Protein AF-E3RNX8-F1 (afdb_monomer)

Solvent-accessible surface area (backbone atoms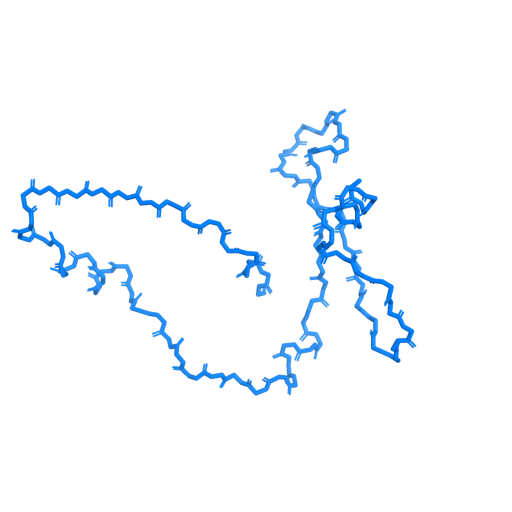 only — not comparable to full-atom values): 6024 Å² total; per-residue (Å²): 111,66,63,63,30,40,78,68,66,75,46,77,93,78,89,66,97,78,80,69,59,72,46,82,42,71,74,51,96,80,74,84,53,81,84,40,44,41,83,43,69,54,48,65,73,57,64,72,70,53,86,74,78,86,80,73,76,72,51,73,66,67,51,48,62,79,50,69,88,55,95,74,86,85,86,81,85,77,85,69,92,84,79,74,132

pLDDT: mean 78.29, std 12.36, range [34.69, 89.62]

Sequence (85 aa):
MVDVRVERGTFEYGDGQYCNKYFLVPKIERLVKPEDFWFINNAVRYNAVTLRDAYIPLSADEFLERFANRRTRDMIAFQTLNGLY

Nearest PDB structures (foldseek):
  8iuj-assembly1_7C  TM=3.971E-01  e=2.185E+00  Euglena gracilis

Organism: Pyrenophora teres f. teres (strain 0-1) (NCBI:txid861557)

Foldseek 3Di:
DVVVCVVVVVDDDDPDPDDFDWDWAACDPDDDDSVRTDIDTPCVVVVVVDDDDPPDDDDPVRVVVVCVPPPDDDDDDDDDPPPHD

Radius of gyration: 18.23 Å; Cα contacts (8 Å, |Δi|>4): 48; chains: 1; bounding box: 33×37×45 Å

Structure (mmCIF, N/CA/C/O backbone):
data_AF-E3RNX8-F1
#
_entry.id   AF-E3RNX8-F1
#
loop_
_atom_site.group_PDB
_atom_site.id
_atom_site.type_symbol
_atom_site.label_atom_id
_atom_site.label_alt_id
_atom_site.label_comp_id
_atom_site.label_asym_id
_atom_site.label_entity_id
_atom_site.label_seq_id
_atom_site.pdbx_PDB_ins_code
_atom_site.Cartn_x
_atom_site.Cartn_y
_atom_site.Cartn_z
_atom_site.occupancy
_atom_site.B_iso_or_equiv
_atom_site.auth_seq_id
_atom_site.auth_comp_id
_atom_site.auth_asym_id
_atom_site.auth_atom_id
_atom_site.pdbx_PDB_model_num
ATOM 1 N N . MET A 1 1 ? -12.881 5.714 7.839 1.00 76.00 1 MET A N 1
ATOM 2 C CA . MET A 1 1 ? -11.678 5.334 7.050 1.00 76.00 1 MET A CA 1
ATOM 3 C C . MET A 1 1 ? -11.559 3.823 6.900 1.00 76.00 1 MET A C 1
ATOM 5 O O . MET A 1 1 ? -11.404 3.363 5.777 1.00 76.00 1 MET A O 1
ATOM 9 N N . VAL A 1 2 ? -11.657 3.063 7.997 1.00 79.56 2 VAL A N 1
ATOM 10 C CA . VAL A 1 2 ? -11.833 1.602 7.943 1.00 79.56 2 VAL A CA 1
ATOM 11 C C . VAL A 1 2 ? -13.238 1.260 7.445 1.00 79.56 2 VAL A C 1
ATOM 13 O O . VAL A 1 2 ? -13.346 0.538 6.465 1.00 79.56 2 VAL A O 1
ATOM 16 N N . ASP A 1 3 ? -14.283 1.890 7.992 1.00 83.31 3 ASP A N 1
ATOM 17 C CA . ASP A 1 3 ? -15.682 1.635 7.588 1.00 83.31 3 ASP A CA 1
ATOM 18 C C . ASP A 1 3 ? -15.900 1.884 6.094 1.00 83.31 3 ASP A C 1
ATOM 20 O O . ASP A 1 3 ? -16.351 1.007 5.376 1.00 83.31 3 ASP A O 1
ATOM 24 N N . VAL A 1 4 ? -15.412 3.022 5.586 1.00 84.06 4 VAL A N 1
ATOM 25 C CA . VAL A 1 4 ? -15.429 3.355 4.148 1.00 84.06 4 VAL A CA 1
ATOM 26 C C . VAL A 1 4 ? -14.750 2.281 3.282 1.00 84.06 4 VAL A C 1
ATOM 28 O O . VAL A 1 4 ? -15.146 2.061 2.142 1.00 84.06 4 VAL A O 1
ATOM 31 N N . ARG A 1 5 ? -13.696 1.623 3.780 1.00 82.62 5 ARG A N 1
ATOM 32 C CA . ARG A 1 5 ? -13.007 0.544 3.052 1.00 82.62 5 ARG A CA 1
ATOM 33 C C . ARG A 1 5 ? -13.761 -0.780 3.141 1.00 82.62 5 ARG A C 1
ATOM 35 O O . ARG A 1 5 ? -13.724 -1.529 2.172 1.00 82.62 5 ARG A O 1
ATOM 42 N N . VAL A 1 6 ? -14.444 -1.043 4.253 1.00 86.50 6 VAL A N 1
ATOM 43 C CA . VAL A 1 6 ? -15.340 -2.198 4.411 1.00 86.50 6 VAL A CA 1
ATOM 44 C C . VAL A 1 6 ? -16.559 -2.047 3.496 1.00 86.50 6 VAL A C 1
ATOM 46 O O . VAL A 1 6 ? -16.854 -2.952 2.726 1.00 86.50 6 VAL A O 1
ATOM 49 N N . GLU A 1 7 ? -17.198 -0.874 3.473 1.00 89.62 7 GLU A N 1
ATOM 50 C CA . GLU A 1 7 ? -18.328 -0.557 2.581 1.00 89.62 7 GLU A CA 1
ATOM 51 C C . GLU A 1 7 ? -17.967 -0.700 1.097 1.00 89.62 7 GLU A C 1
ATOM 53 O O . GLU A 1 7 ? -18.785 -1.126 0.287 1.00 89.62 7 GLU A O 1
ATOM 58 N N . ARG A 1 8 ? -16.723 -0.367 0.730 1.00 87.69 8 ARG A N 1
ATOM 59 C CA . ARG A 1 8 ? -16.195 -0.526 -0.634 1.00 87.69 8 ARG A CA 1
ATOM 60 C C . ARG A 1 8 ? -15.719 -1.948 -0.953 1.00 87.69 8 ARG A C 1
ATOM 62 O O . ARG A 1 8 ? -15.197 -2.158 -2.045 1.00 87.69 8 ARG A O 1
ATOM 69 N N . GLY A 1 9 ? -15.813 -2.891 -0.014 1.00 86.31 9 GLY A N 1
ATOM 70 C CA . GLY A 1 9 ? -15.303 -4.258 -0.172 1.00 86.31 9 GLY A CA 1
ATOM 71 C C . GLY A 1 9 ? -13.779 -4.345 -0.311 1.00 86.31 9 GLY A C 1
ATOM 72 O O . GLY A 1 9 ? -13.256 -5.330 -0.810 1.00 86.31 9 GLY A O 1
ATOM 73 N N . THR A 1 10 ? -13.040 -3.301 0.079 1.00 85.88 10 THR A N 1
ATOM 74 C CA . THR A 1 10 ? -11.567 -3.314 0.056 1.00 85.88 10 THR A CA 1
ATOM 75 C C . THR A 1 10 ? -10.998 -4.061 1.260 1.00 85.88 10 THR A C 1
ATOM 77 O O . THR A 1 10 ? -9.916 -4.633 1.164 1.00 85.88 10 THR A O 1
ATOM 80 N N . PHE A 1 11 ? -11.698 -4.019 2.397 1.00 87.94 11 PHE A N 1
ATOM 81 C CA . PHE A 1 11 ? -11.377 -4.783 3.600 1.00 87.94 11 PHE A CA 1
ATOM 82 C C . PHE A 1 11 ? -12.495 -5.773 3.894 1.00 87.94 11 PHE A C 1
ATOM 84 O O . PHE A 1 11 ? -13.671 -5.420 3.847 1.00 87.94 11 PHE A O 1
ATOM 91 N N . GLU A 1 12 ? -12.098 -6.981 4.268 1.00 86.62 12 GLU A N 1
ATOM 92 C CA . GLU A 1 12 ? -12.993 -8.060 4.656 1.00 86.62 12 GLU A CA 1
ATOM 93 C C . GLU A 1 12 ? -12.652 -8.516 6.072 1.00 86.62 12 GLU A C 1
ATOM 95 O O . GLU A 1 12 ? -11.543 -8.299 6.574 1.00 86.62 12 GLU A O 1
ATOM 100 N N . TYR A 1 13 ? -13.625 -9.138 6.731 1.00 86.75 13 TYR A N 1
ATOM 101 C CA . TYR A 1 13 ? -13.368 -9.793 8.002 1.00 86.75 13 TYR A CA 1
ATOM 102 C C . TYR A 1 13 ? -12.413 -10.973 7.790 1.00 86.75 13 TYR A C 1
ATOM 104 O O . TYR A 1 13 ? -12.624 -11.793 6.900 1.00 86.75 13 TYR A O 1
ATOM 112 N N . GLY A 1 14 ? -11.387 -11.069 8.631 1.00 84.81 14 GLY A N 1
ATOM 113 C CA . GLY A 1 14 ? -10.468 -12.199 8.652 1.00 84.81 14 GLY A CA 1
ATOM 114 C C . GLY A 1 14 ? -10.178 -12.624 10.085 1.00 84.81 14 GLY A C 1
ATOM 115 O O . GLY A 1 14 ? -9.941 -11.775 10.943 1.00 84.81 14 GLY A O 1
ATOM 116 N N . ASP A 1 15 ? -10.173 -13.933 10.332 1.00 86.94 15 ASP A N 1
ATOM 117 C CA . ASP A 1 15 ? -9.860 -14.551 11.629 1.00 86.94 15 ASP A CA 1
ATOM 118 C C . ASP A 1 15 ? -8.465 -15.209 11.656 1.00 86.94 15 ASP A C 1
ATOM 120 O O . ASP A 1 15 ? -8.139 -16.003 12.538 1.00 86.94 15 ASP A O 1
ATOM 124 N N . GLY A 1 16 ? -7.625 -14.872 10.676 1.00 84.06 16 GLY A N 1
ATOM 125 C CA . GLY A 1 16 ? -6.318 -15.486 10.498 1.00 84.06 16 GLY A CA 1
ATOM 126 C C . GLY A 1 16 ? -5.343 -15.200 11.643 1.00 84.06 16 GLY A C 1
ATOM 127 O O . GLY A 1 1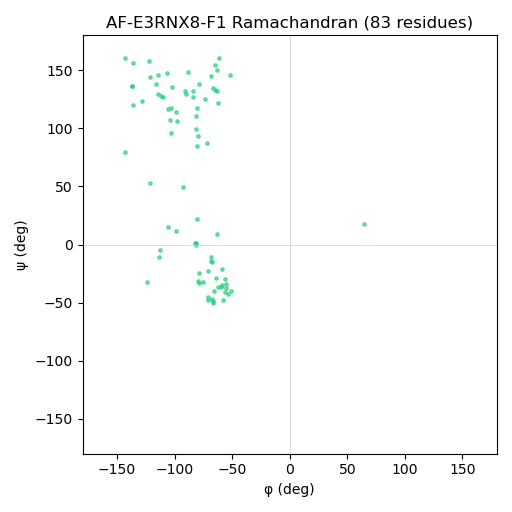6 ? -5.374 -14.160 12.299 1.00 84.06 16 GLY A O 1
ATOM 128 N N . GLN A 1 17 ? -4.377 -16.104 11.818 1.00 83.00 17 GLN A N 1
ATOM 129 C CA . GLN A 1 17 ? -3.297 -15.973 12.811 1.00 83.00 17 GLN A CA 1
ATOM 130 C C . GLN A 1 17 ? -2.301 -14.840 12.493 1.00 83.00 17 GLN A C 1
ATOM 132 O O . GLN A 1 17 ? -1.446 -14.490 13.306 1.00 83.00 17 GLN A O 1
ATOM 137 N N . TYR A 1 18 ? -2.400 -14.277 11.292 1.00 79.75 18 TYR A N 1
ATOM 138 C CA . TYR A 1 18 ? -1.478 -13.312 10.719 1.00 79.75 18 TYR A CA 1
ATOM 139 C C . TYR A 1 18 ? -2.094 -11.910 10.766 1.00 79.75 18 TYR A C 1
ATOM 141 O O . TYR A 1 18 ? -2.992 -11.586 9.994 1.00 79.75 18 TYR A O 1
ATOM 149 N N . CYS A 1 19 ? -1.584 -11.051 11.656 1.00 81.56 19 CYS A N 1
ATOM 150 C CA . CYS A 1 19 ? -2.047 -9.671 11.807 1.00 81.56 19 CYS A CA 1
ATOM 151 C C . CYS A 1 19 ? -0.882 -8.674 11.746 1.00 81.56 19 CYS A C 1
ATOM 153 O O . CYS A 1 19 ? 0.064 -8.748 12.535 1.00 81.56 19 CYS A O 1
ATOM 155 N N . ASN A 1 20 ? -0.970 -7.714 10.820 1.00 85.62 20 ASN A N 1
ATOM 156 C CA . ASN A 1 20 ? -0.033 -6.596 10.760 1.00 85.62 20 ASN A CA 1
ATOM 157 C C . ASN A 1 20 ? -0.508 -5.434 11.621 1.00 85.62 20 ASN A C 1
ATOM 159 O O . ASN A 1 20 ? -1.699 -5.154 11.738 1.00 85.62 20 ASN A O 1
ATOM 163 N N . LYS A 1 21 ? 0.463 -4.698 12.164 1.00 88.56 21 LYS A N 1
ATOM 164 C CA . LYS A 1 21 ? 0.194 -3.393 12.765 1.00 88.56 21 LYS A CA 1
ATOM 165 C C . LYS A 1 21 ? -0.198 -2.404 11.672 1.00 88.56 21 LYS A C 1
ATOM 167 O O . LYS A 1 21 ? 0.365 -2.433 10.576 1.00 88.56 21 LYS A O 1
ATOM 172 N N . TYR A 1 22 ? -1.110 -1.505 12.008 1.00 87.88 22 TYR A N 1
ATOM 173 C CA . TYR A 1 22 ? -1.500 -0.396 11.150 1.00 87.88 22 TYR A CA 1
ATOM 174 C C . TYR A 1 22 ? -1.095 0.928 11.784 1.00 87.88 22 TYR A C 1
ATOM 176 O O . TYR A 1 22 ? -1.129 1.079 13.005 1.00 87.88 22 TYR A O 1
ATOM 184 N N . PHE A 1 23 ? -0.728 1.884 10.941 1.00 88.50 23 PHE A N 1
ATOM 185 C CA . PHE A 1 23 ? -0.356 3.233 11.337 1.00 88.50 23 PHE A CA 1
ATOM 186 C C . PHE A 1 23 ? -1.260 4.249 10.653 1.00 88.50 23 PHE A C 1
ATOM 188 O O . PHE A 1 23 ? -1.648 4.079 9.496 1.00 88.50 23 PHE A O 1
ATOM 195 N N . LEU A 1 24 ? -1.564 5.322 11.375 1.00 87.25 24 LEU A N 1
ATOM 196 C CA . LEU A 1 24 ? -2.165 6.520 10.811 1.00 87.25 24 LEU A CA 1
ATOM 197 C C . LEU A 1 24 ? -1.052 7.536 10.594 1.00 87.25 24 LEU A C 1
ATOM 199 O O . LEU A 1 24 ? -0.426 7.985 11.553 1.00 87.25 24 LEU A O 1
ATOM 203 N N . VAL A 1 25 ? -0.789 7.857 9.333 1.00 87.94 25 VAL A N 1
ATOM 204 C CA . VAL A 1 25 ? 0.286 8.766 8.934 1.00 87.94 25 VAL A CA 1
ATOM 205 C C . VAL A 1 25 ? -0.326 10.017 8.318 1.00 87.94 25 VAL A C 1
ATOM 207 O O . VAL A 1 25 ? -1.171 9.896 7.436 1.00 87.94 25 VAL A O 1
ATOM 210 N N . PRO A 1 26 ? 0.059 11.218 8.759 1.00 85.31 26 PRO A N 1
ATOM 211 C CA . PRO A 1 26 ? -0.432 12.451 8.162 1.00 85.31 26 PRO A CA 1
ATOM 212 C C . PRO A 1 26 ? 0.002 12.571 6.696 1.00 85.31 26 PRO A C 1
ATOM 214 O O . PRO A 1 26 ? 1.170 12.377 6.368 1.00 85.31 26 PRO A O 1
ATOM 217 N N . LYS A 1 27 ? -0.936 12.907 5.807 1.00 80.81 27 LYS A N 1
ATOM 218 C CA . LYS A 1 27 ? -0.673 13.156 4.380 1.00 80.81 27 LYS A CA 1
ATOM 219 C C . LYS A 1 27 ? 0.000 14.512 4.152 1.00 80.81 27 LYS A C 1
ATOM 221 O O . LYS A 1 27 ? 0.764 14.669 3.205 1.00 80.81 27 LYS A O 1
ATOM 226 N N . ILE A 1 28 ? -0.317 15.487 4.999 1.00 79.75 28 ILE A N 1
ATOM 227 C CA . ILE A 1 28 ? 0.238 16.842 4.997 1.00 79.75 28 ILE A CA 1
ATOM 228 C C . ILE A 1 28 ? 0.567 17.255 6.433 1.00 79.75 28 ILE A C 1
ATOM 230 O O . ILE A 1 28 ? -0.033 16.749 7.377 1.00 79.75 28 ILE A O 1
ATOM 234 N N . GLU A 1 29 ? 1.495 18.197 6.605 1.00 70.31 29 GLU A N 1
ATOM 235 C CA . GLU A 1 29 ? 1.958 18.633 7.934 1.00 70.31 29 GLU A CA 1
ATOM 236 C C . GLU A 1 29 ? 0.859 19.297 8.776 1.00 70.31 29 GLU A C 1
ATOM 238 O O . GLU A 1 29 ? 0.878 19.226 10.005 1.00 70.31 29 GLU A O 1
ATOM 243 N N . ARG A 1 30 ? -0.124 19.932 8.127 1.00 64.56 30 ARG A N 1
ATOM 244 C CA . ARG A 1 30 ? -1.217 20.628 8.807 1.00 64.56 30 ARG A CA 1
ATOM 245 C C . ARG A 1 30 ? -2.491 19.795 8.749 1.00 64.56 30 ARG A C 1
ATOM 247 O O . ARG A 1 30 ? -3.224 19.829 7.768 1.00 64.56 30 ARG A O 1
ATOM 254 N N . LEU A 1 31 ? -2.723 19.046 9.816 1.00 67.94 31 LEU A N 1
ATOM 255 C CA . LEU A 1 31 ? -3.829 18.101 9.936 1.00 67.94 31 LEU A CA 1
ATOM 256 C C . LEU A 1 31 ? -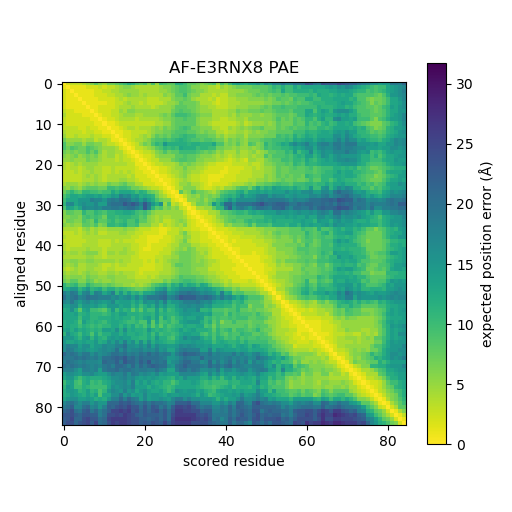5.097 18.824 10.378 1.00 67.94 31 LEU A C 1
ATOM 258 O O . LEU A 1 31 ? -5.082 19.523 11.392 1.00 67.94 31 LEU A O 1
ATOM 262 N N . VAL A 1 32 ? -6.189 18.652 9.637 1.00 67.38 32 VAL A N 1
ATOM 263 C CA . VAL A 1 32 ? 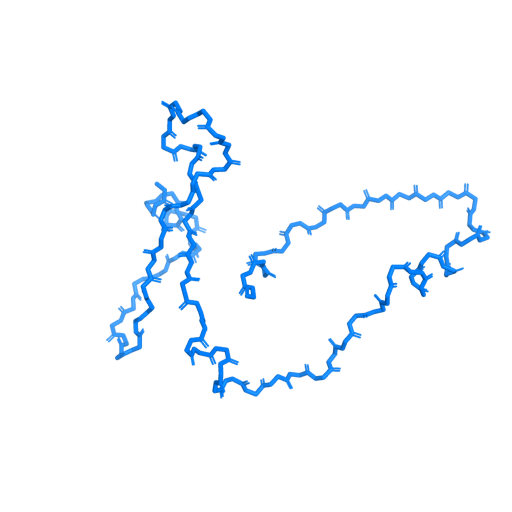-7.465 19.318 9.933 1.00 67.38 32 VAL A CA 1
ATOM 264 C C . VAL A 1 32 ? -8.596 18.298 10.084 1.00 67.38 32 VAL A C 1
ATOM 266 O O . VAL A 1 32 ? -9.507 18.519 10.882 1.00 67.38 32 VAL A O 1
ATOM 269 N N . LYS A 1 33 ? -8.551 17.172 9.359 1.00 77.12 33 LYS A N 1
ATOM 270 C CA . LYS A 1 33 ? -9.633 16.180 9.298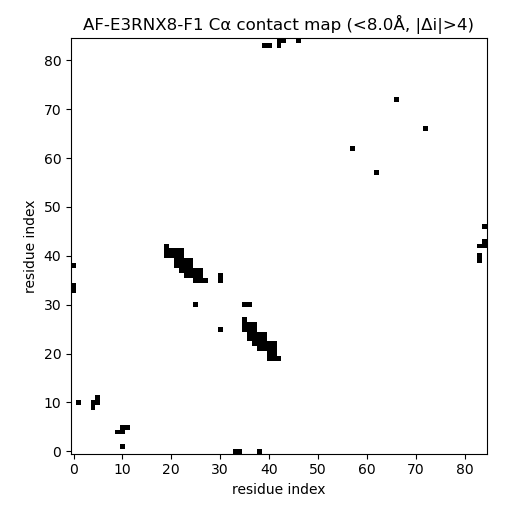 1.00 77.12 33 LYS A CA 1
ATOM 271 C C . LYS A 1 33 ? -9.121 14.734 9.215 1.00 77.12 33 LYS A C 1
ATOM 273 O O . LYS A 1 33 ? -7.991 14.505 8.794 1.00 77.12 33 LYS A O 1
ATOM 278 N N . PRO A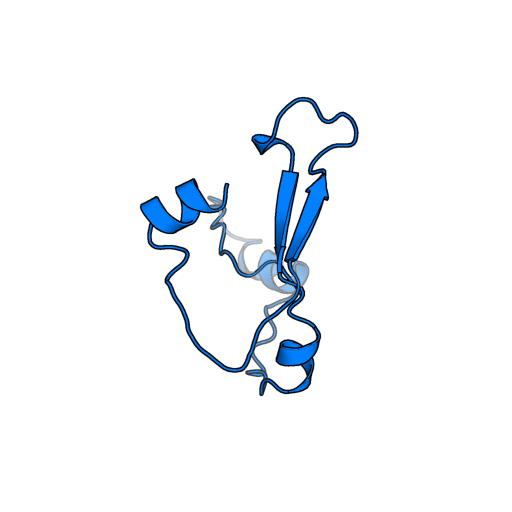 1 34 ? -9.952 13.728 9.553 1.00 70.31 34 PRO A N 1
ATOM 279 C CA . PRO A 1 34 ? -9.589 12.313 9.418 1.00 70.31 34 PRO A CA 1
ATOM 280 C C . PRO A 1 34 ? -9.168 11.898 7.997 1.00 70.31 34 PRO A C 1
ATOM 282 O O . PRO A 1 34 ? -8.348 10.997 7.849 1.00 70.31 34 PRO A O 1
ATOM 285 N N . GLU A 1 35 ? -9.691 12.553 6.954 1.00 77.31 35 GLU A N 1
ATOM 286 C CA . GLU A 1 35 ? -9.267 12.347 5.557 1.00 77.31 35 GLU A CA 1
ATOM 287 C C . GLU A 1 35 ? -7.838 12.828 5.238 1.00 77.31 35 GLU A C 1
ATOM 289 O O . GLU A 1 35 ? -7.273 12.419 4.222 1.00 77.31 35 GLU A O 1
ATOM 294 N N . ASP A 1 36 ? -7.228 13.629 6.116 1.00 82.06 36 ASP A N 1
ATOM 295 C CA . ASP A 1 36 ? -5.839 14.084 5.982 1.00 82.06 36 ASP A CA 1
ATOM 296 C C . ASP A 1 36 ? -4.831 13.033 6.463 1.00 82.06 36 ASP A C 1
ATOM 298 O O . ASP A 1 36 ? -3.623 13.265 6.427 1.00 82.06 36 ASP A O 1
ATOM 302 N N . PHE A 1 37 ? -5.308 11.871 6.910 1.00 82.38 37 PHE A N 1
ATOM 303 C CA . PHE A 1 37 ? -4.476 10.755 7.327 1.00 82.38 37 PHE A CA 1
ATOM 304 C C . PHE A 1 37 ? -4.511 9.630 6.294 1.00 82.38 37 PHE A C 1
ATOM 306 O O . PHE A 1 37 ? -5.512 9.362 5.630 1.00 82.38 37 PHE A O 1
ATOM 313 N N . TRP A 1 38 ? -3.394 8.927 6.191 1.00 84.50 38 TRP A N 1
ATOM 314 C CA . TRP A 1 38 ? -3.233 7.673 5.483 1.00 84.50 38 TRP A CA 1
ATOM 315 C C . TRP A 1 38 ? -3.210 6.513 6.462 1.00 84.50 38 TRP A C 1
ATOM 317 O O . TRP A 1 38 ? -2.536 6.553 7.486 1.00 84.50 38 TRP A O 1
ATOM 327 N N . PHE A 1 39 ? -3.938 5.458 6.113 1.00 86.75 39 PHE A N 1
ATOM 328 C CA . PHE A 1 39 ? -3.980 4.218 6.868 1.00 86.75 39 PHE A CA 1
ATOM 329 C C . PHE A 1 39 ? -3.028 3.234 6.206 1.00 86.75 39 PHE A C 1
ATOM 331 O O . PHE A 1 39 ? -3.305 2.735 5.109 1.00 86.75 39 PHE A O 1
ATOM 338 N N . ILE A 1 40 ? -1.892 3.021 6.861 1.00 87.44 40 ILE A N 1
ATOM 339 C CA . ILE A 1 40 ? -0.735 2.308 6.333 1.00 87.44 40 ILE A CA 1
ATOM 340 C C . ILE A 1 40 ? -0.587 0.973 7.055 1.00 87.44 40 ILE A C 1
ATOM 342 O O . ILE A 1 40 ? -0.544 0.922 8.282 1.00 87.44 40 ILE A O 1
ATOM 346 N N . ASN A 1 41 ? -0.500 -0.111 6.286 1.00 88.81 41 ASN A N 1
ATOM 347 C CA . ASN A 1 41 ? -0.204 -1.444 6.798 1.00 88.81 41 ASN A CA 1
ATOM 348 C C . ASN A 1 41 ? 1.316 -1.625 6.936 1.00 88.81 41 ASN A C 1
ATOM 350 O O . ASN A 1 41 ? 2.062 -1.354 5.998 1.00 88.81 41 ASN A O 1
ATOM 354 N N . ASN A 1 42 ? 1.780 -2.122 8.083 1.00 88.81 42 ASN A N 1
ATOM 355 C CA . ASN A 1 42 ? 3.171 -2.533 8.243 1.00 88.81 42 ASN A CA 1
ATOM 356 C C . ASN A 1 42 ? 3.402 -3.929 7.650 1.00 88.81 42 ASN A C 1
ATOM 358 O O . ASN A 1 42 ? 3.379 -4.927 8.372 1.00 88.81 42 ASN A O 1
ATOM 362 N N . ALA A 1 43 ? 3.652 -3.986 6.344 1.00 88.12 43 ALA A N 1
ATOM 363 C CA . ALA A 1 43 ? 3.845 -5.234 5.610 1.00 88.12 43 ALA A CA 1
ATOM 364 C C . ALA A 1 43 ? 5.268 -5.811 5.698 1.00 88.12 43 ALA A C 1
ATOM 366 O O . ALA A 1 43 ? 5.518 -6.874 5.135 1.00 88.12 43 ALA A O 1
ATOM 367 N N . VAL A 1 44 ? 6.194 -5.174 6.428 1.00 87.69 44 VAL A N 1
ATOM 368 C CA . VAL A 1 44 ? 7.627 -5.536 6.442 1.00 87.69 44 VAL A CA 1
ATOM 369 C C . VAL A 1 44 ? 7.854 -7.014 6.770 1.00 87.69 44 VAL A C 1
ATOM 371 O O . VAL A 1 44 ? 8.650 -7.678 6.111 1.00 87.69 44 VAL A O 1
ATOM 374 N N . ARG A 1 45 ? 7.126 -7.558 7.755 1.00 86.50 45 ARG A N 1
ATOM 375 C CA . ARG A 1 45 ? 7.263 -8.969 8.155 1.00 86.50 45 ARG A CA 1
ATOM 376 C C . ARG A 1 45 ? 6.814 -9.941 7.069 1.00 86.50 45 ARG A C 1
ATOM 378 O O . ARG A 1 45 ? 7.481 -10.949 6.872 1.00 86.50 45 ARG A O 1
ATOM 385 N N . TYR A 1 46 ? 5.727 -9.639 6.360 1.00 85.62 46 TYR A N 1
ATOM 386 C CA . TYR A 1 46 ? 5.297 -10.467 5.233 1.00 85.62 46 TYR A CA 1
ATOM 387 C C . TYR A 1 46 ? 6.251 -10.312 4.056 1.00 85.62 46 TYR A C 1
ATOM 389 O O . TYR A 1 46 ? 6.730 -11.309 3.534 1.00 85.62 46 TYR A O 1
ATOM 397 N N . ASN A 1 47 ? 6.639 -9.083 3.716 1.00 85.88 47 ASN A N 1
ATOM 398 C CA . ASN A 1 47 ? 7.561 -8.795 2.615 1.00 85.88 47 ASN A CA 1
ATOM 399 C C . ASN A 1 47 ? 8.939 -9.468 2.763 1.00 85.88 47 ASN A C 1
ATOM 401 O O . ASN A 1 47 ? 9.649 -9.603 1.763 1.00 85.88 47 ASN A O 1
ATOM 405 N N . ALA A 1 48 ? 9.327 -9.856 3.984 1.00 86.19 48 ALA A N 1
ATOM 406 C CA . ALA A 1 48 ? 10.551 -10.603 4.272 1.00 86.19 48 ALA A CA 1
ATOM 407 C C . ALA A 1 48 ? 10.445 -12.110 3.971 1.00 86.19 48 ALA A C 1
ATOM 409 O O . ALA A 1 48 ? 11.469 -12.750 3.749 1.00 86.19 48 ALA A O 1
ATOM 410 N N . VAL A 1 49 ? 9.232 -12.675 3.972 1.00 88.31 49 VAL A N 1
ATOM 411 C CA . VAL A 1 49 ? 8.980 -14.111 3.742 1.00 88.31 49 VAL A CA 1
ATOM 412 C C . VAL A 1 49 ? 8.229 -14.395 2.438 1.00 88.31 49 VAL A C 1
ATOM 414 O O . VAL A 1 49 ? 8.147 -15.545 2.015 1.00 88.31 49 VAL A O 1
ATOM 417 N N . THR A 1 50 ? 7.693 -13.365 1.782 1.00 86.06 50 THR A N 1
ATOM 418 C CA . THR A 1 50 ? 7.027 -13.483 0.483 1.00 86.06 50 THR A CA 1
ATOM 419 C C . THR A 1 50 ? 8.053 -13.710 -0.626 1.00 86.06 50 THR A C 1
ATOM 421 O O . THR A 1 50 ? 8.961 -12.898 -0.821 1.00 86.06 50 THR A O 1
ATOM 424 N N . LEU A 1 51 ? 7.876 -14.787 -1.397 1.00 86.00 51 LEU A N 1
ATOM 425 C CA . LEU A 1 51 ? 8.610 -15.001 -2.644 1.00 86.00 51 LEU A CA 1
ATOM 426 C C . LEU A 1 51 ? 8.259 -13.882 -3.627 1.00 86.00 51 LEU A C 1
ATOM 428 O O . LEU A 1 51 ? 7.089 -13.673 -3.948 1.00 86.00 51 LEU A O 1
ATOM 432 N N . ARG A 1 52 ? 9.271 -13.145 -4.083 1.00 77.25 52 ARG A N 1
ATOM 433 C CA . ARG A 1 52 ? 9.085 -12.042 -5.027 1.00 77.25 52 ARG A CA 1
ATOM 434 C C . ARG A 1 52 ? 9.184 -12.572 -6.446 1.00 77.25 52 ARG A C 1
ATOM 436 O O . ARG A 1 52 ? 10.162 -13.237 -6.780 1.00 77.25 52 ARG A O 1
ATOM 443 N N . ASP A 1 53 ? 8.198 -12.241 -7.268 1.00 77.56 53 ASP A N 1
ATOM 444 C CA . ASP A 1 53 ? 8.358 -12.353 -8.712 1.00 77.56 53 ASP A CA 1
ATOM 445 C C . ASP A 1 53 ? 9.406 -11.320 -9.160 1.00 77.56 53 ASP A C 1
ATOM 447 O O . ASP A 1 53 ? 9.397 -10.173 -8.703 1.00 77.56 53 ASP A O 1
ATOM 451 N N . ALA A 1 54 ? 10.346 -11.726 -10.009 1.00 71.44 54 ALA A N 1
ATOM 452 C CA . ALA A 1 54 ? 11.502 -10.920 -10.403 1.00 71.44 54 ALA A CA 1
ATOM 453 C C . ALA A 1 54 ? 11.165 -9.888 -11.493 1.00 71.44 54 ALA A C 1
ATOM 455 O O . ALA A 1 54 ? 12.053 -9.428 -12.212 1.00 71.44 54 ALA A O 1
ATOM 456 N N . TYR A 1 55 ? 9.889 -9.521 -11.636 1.00 78.50 55 TYR A N 1
ATOM 457 C CA . TYR A 1 55 ? 9.466 -8.487 -12.567 1.00 78.50 55 TYR A CA 1
ATOM 458 C C . TYR A 1 55 ? 9.911 -7.114 -12.058 1.00 78.50 55 TYR A C 1
ATOM 460 O O . TYR A 1 55 ? 9.198 -6.416 -11.335 1.00 78.50 55 TYR A O 1
ATOM 468 N N . ILE A 1 56 ? 11.132 -6.738 -12.422 1.00 77.75 56 ILE A N 1
ATOM 469 C CA . ILE A 1 56 ? 11.668 -5.404 -12.184 1.00 77.75 56 ILE A CA 1
ATOM 470 C C . ILE A 1 56 ? 11.110 -4.505 -13.296 1.00 77.75 56 ILE A C 1
ATOM 472 O O . ILE A 1 56 ? 11.362 -4.777 -14.473 1.00 77.75 56 ILE A O 1
ATOM 476 N N . PRO A 1 57 ? 10.317 -3.468 -12.970 1.00 82.38 57 PRO A N 1
ATOM 477 C CA . PRO A 1 57 ? 9.837 -2.537 -13.978 1.00 82.38 57 PRO A CA 1
ATOM 478 C C . PRO A 1 57 ? 11.016 -1.798 -14.617 1.00 82.38 57 PRO A C 1
ATOM 480 O O . PRO A 1 57 ? 12.034 -1.565 -13.965 1.00 82.38 57 PRO A O 1
ATOM 483 N N . LEU A 1 58 ? 10.847 -1.408 -15.884 1.00 82.56 58 LEU A N 1
ATOM 484 C CA . LEU A 1 58 ? 11.813 -0.567 -16.589 1.00 82.56 58 LEU A CA 1
ATOM 485 C C . LEU A 1 58 ? 12.126 0.683 -15.766 1.00 82.56 58 LEU A C 1
ATOM 487 O O . LEU A 1 58 ? 11.240 1.249 -15.112 1.00 82.56 58 LEU A O 1
ATOM 491 N N . SER A 1 59 ? 13.372 1.139 -15.848 1.00 84.38 59 SER A N 1
ATOM 492 C CA . SER A 1 59 ? 13.721 2.448 -15.307 1.00 84.38 59 SER A CA 1
ATOM 493 C C . SER A 1 59 ? 12.929 3.551 -16.022 1.00 84.38 59 SER A C 1
ATOM 495 O O . SER A 1 59 ? 12.393 3.360 -17.119 1.00 84.38 59 SER A O 1
ATOM 497 N N . ALA A 1 60 ? 12.837 4.728 -15.397 1.00 83.25 60 ALA A N 1
ATOM 498 C CA . ALA A 1 60 ? 12.166 5.868 -16.017 1.00 83.25 60 ALA A CA 1
ATOM 499 C C . ALA A 1 60 ? 12.787 6.203 -17.385 1.00 83.25 60 ALA A C 1
ATOM 501 O O . ALA A 1 60 ? 12.054 6.441 -18.342 1.00 83.25 60 ALA A O 1
ATOM 502 N N . ASP A 1 61 ? 14.115 6.138 -17.492 1.00 85.81 61 ASP A N 1
ATOM 503 C CA . ASP A 1 61 ? 14.844 6.417 -18.730 1.00 85.81 61 ASP A CA 1
ATOM 504 C C . ASP A 1 61 ? 14.547 5.364 -19.810 1.00 85.81 61 ASP A C 1
ATOM 506 O O . ASP A 1 61 ? 14.135 5.714 -20.918 1.00 85.81 61 ASP A O 1
ATOM 510 N N . GLU A 1 62 ? 14.629 4.074 -19.463 1.00 84.44 62 GLU A N 1
ATOM 511 C CA . GLU A 1 62 ? 14.298 2.957 -20.365 1.00 84.44 62 GLU A CA 1
ATOM 512 C C . GLU A 1 62 ? 12.845 3.013 -20.855 1.00 84.44 62 GLU A C 1
ATOM 514 O O . GLU A 1 62 ? 12.538 2.682 -22.004 1.00 84.44 62 GLU A O 1
ATOM 519 N N . PHE A 1 63 ? 11.921 3.436 -19.989 1.00 83.56 63 PHE A N 1
ATOM 520 C CA . PHE A 1 63 ? 10.537 3.662 -20.379 1.00 83.56 63 PHE A CA 1
ATOM 521 C C . PHE A 1 63 ? 10.436 4.831 -21.365 1.00 83.56 63 PHE A C 1
ATOM 523 O O . PHE A 1 63 ? 9.823 4.676 -22.422 1.00 83.56 63 PHE A O 1
ATOM 530 N N . LEU A 1 64 ? 11.042 5.980 -21.050 1.00 81.75 64 LEU A N 1
ATOM 531 C CA . LEU A 1 64 ? 10.950 7.211 -21.840 1.00 81.75 64 LEU A CA 1
ATOM 532 C C . LEU A 1 64 ? 11.535 7.065 -23.250 1.00 81.75 64 LEU A C 1
ATOM 534 O O . LEU A 1 64 ? 10.948 7.594 -24.202 1.00 81.75 64 LEU A O 1
ATOM 538 N N . GLU A 1 65 ? 12.618 6.302 -23.417 1.00 84.00 65 GLU A N 1
ATOM 539 C CA . GLU A 1 65 ? 13.207 6.012 -24.732 1.00 84.00 65 GLU A CA 1
ATOM 540 C C . GLU A 1 65 ? 12.185 5.405 -25.705 1.00 84.00 65 GLU A C 1
ATOM 542 O O . GLU A 1 65 ? 12.124 5.785 -26.879 1.00 84.00 65 GLU A O 1
ATOM 547 N N . ARG A 1 66 ? 11.283 4.543 -25.217 1.00 77.25 66 ARG A N 1
ATOM 548 C CA . ARG A 1 66 ? 10.254 3.890 -26.052 1.00 77.25 66 ARG A CA 1
ATOM 549 C C . ARG A 1 66 ? 9.196 4.859 -26.590 1.00 77.25 66 ARG A C 1
ATOM 551 O O . ARG A 1 66 ?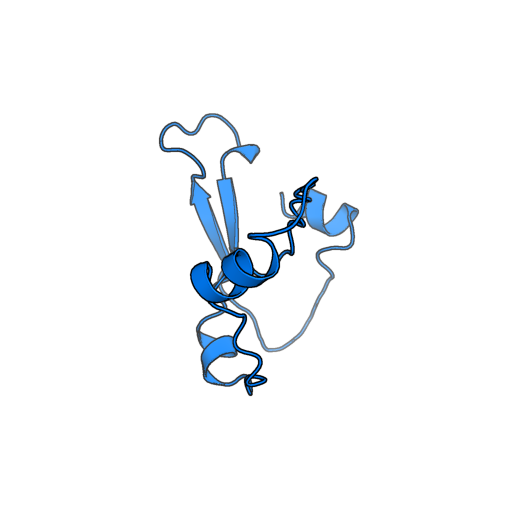 8.467 4.513 -27.527 1.00 77.25 66 ARG A O 1
ATOM 558 N N . PHE A 1 67 ? 9.110 6.067 -26.032 1.00 75.75 67 PHE A N 1
ATOM 559 C CA . PHE A 1 67 ? 8.142 7.096 -26.421 1.00 75.75 67 PHE A CA 1
ATOM 560 C C . PHE A 1 67 ? 8.780 8.323 -27.081 1.00 75.75 67 PHE A C 1
ATOM 562 O O . PHE A 1 67 ? 8.041 9.181 -27.579 1.00 75.75 67 PHE A O 1
ATOM 569 N N . ALA A 1 68 ? 10.116 8.396 -27.147 1.00 75.19 68 ALA A N 1
ATOM 570 C CA . ALA A 1 68 ? 10.869 9.543 -27.658 1.00 75.19 68 ALA A CA 1
ATOM 571 C C . ALA A 1 68 ? 10.387 10.010 -29.047 1.00 75.19 68 ALA A C 1
ATOM 573 O O . ALA A 1 68 ? 10.187 11.204 -29.251 1.00 75.19 68 ALA A O 1
ATOM 574 N N . ASN A 1 69 ? 10.055 9.072 -29.941 1.00 77.19 69 ASN A N 1
ATOM 575 C CA . ASN A 1 69 ? 9.669 9.353 -31.332 1.00 77.19 69 ASN A CA 1
ATOM 576 C C . ASN A 1 69 ? 8.150 9.375 -31.602 1.00 77.19 69 ASN A C 1
ATOM 578 O O . ASN A 1 69 ? 7.729 9.364 -32.761 1.00 77.19 69 ASN A O 1
ATOM 582 N N . ARG A 1 70 ? 7.293 9.376 -30.571 1.00 76.62 70 ARG A N 1
ATOM 583 C CA . ARG A 1 70 ? 5.829 9.406 -30.762 1.00 76.62 70 ARG A CA 1
ATOM 584 C C . ARG A 1 70 ? 5.293 10.839 -30.780 1.00 76.62 70 ARG A C 1
ATOM 586 O O . ARG A 1 70 ? 5.609 11.623 -29.893 1.00 76.62 70 ARG A O 1
ATOM 593 N N . ARG A 1 71 ? 4.452 11.157 -31.777 1.00 75.44 71 ARG A N 1
ATOM 594 C CA . ARG A 1 71 ? 3.859 12.498 -31.992 1.00 75.44 71 ARG A CA 1
ATOM 595 C C . ARG A 1 71 ? 2.806 12.901 -30.958 1.00 75.44 71 ARG A C 1
ATOM 597 O O . ARG A 1 71 ? 2.569 14.088 -30.780 1.00 75.44 71 ARG A O 1
ATOM 604 N N . THR A 1 72 ? 2.188 11.933 -30.293 1.00 72.88 72 THR A N 1
ATOM 605 C CA . THR A 1 72 ? 1.136 12.160 -29.298 1.00 72.88 72 THR A CA 1
ATOM 606 C C . THR A 1 72 ? 1.402 11.242 -28.114 1.00 72.88 72 THR A C 1
ATOM 608 O O . THR A 1 72 ? 1.787 10.083 -28.306 1.00 72.88 72 THR A O 1
ATOM 611 N N . ARG A 1 73 ? 1.259 11.770 -26.897 1.00 73.75 73 ARG A N 1
ATOM 612 C CA . ARG A 1 73 ? 1.468 11.041 -25.645 1.00 73.75 73 ARG A CA 1
ATOM 613 C C . ARG A 1 73 ? 0.335 11.400 -24.694 1.00 73.75 73 ARG A C 1
ATOM 615 O O . ARG A 1 73 ? 0.216 12.563 -24.325 1.00 73.75 73 ARG A O 1
ATOM 622 N N . ASP A 1 74 ? -0.423 10.396 -24.277 1.00 77.81 74 ASP A N 1
ATOM 623 C CA . ASP A 1 74 ? -1.437 10.525 -23.236 1.00 77.81 74 ASP A CA 1
ATOM 624 C C . ASP A 1 74 ? -0.968 9.737 -22.013 1.00 77.81 74 ASP A C 1
ATOM 626 O O . ASP A 1 74 ? -0.577 8.573 -22.122 1.00 77.81 74 ASP A O 1
ATOM 630 N N . MET A 1 75 ? -0.960 10.384 -20.849 1.00 73.69 75 MET A N 1
ATOM 631 C CA . MET A 1 75 ? -0.539 9.768 -19.594 1.00 73.69 75 MET A CA 1
ATOM 632 C C . MET A 1 75 ? -1.767 9.491 -18.736 1.00 73.69 75 MET A C 1
ATOM 634 O O . MET A 1 75 ? -2.454 10.415 -18.306 1.00 73.69 75 MET A O 1
ATOM 638 N N . ILE A 1 76 ? -2.024 8.214 -18.465 1.00 79.19 76 ILE A N 1
ATOM 639 C CA . ILE A 1 76 ? -3.070 7.787 -17.536 1.00 79.19 76 ILE A CA 1
ATOM 640 C C . ILE A 1 76 ? -2.392 7.369 -16.238 1.00 79.19 76 ILE A C 1
ATOM 642 O O . ILE A 1 76 ? -1.607 6.422 -16.211 1.00 79.19 76 ILE A O 1
ATOM 646 N N . ALA A 1 77 ? -2.699 8.074 -15.154 1.00 70.69 77 ALA A N 1
ATOM 647 C CA . ALA A 1 77 ? -2.255 7.685 -13.826 1.00 70.69 77 ALA A CA 1
ATOM 648 C C . ALA A 1 77 ? -3.186 6.595 -13.278 1.00 70.69 77 ALA A C 1
ATOM 650 O O . ALA A 1 77 ? -4.271 6.884 -12.774 1.00 70.69 77 ALA A O 1
ATOM 651 N N . PHE A 1 78 ? -2.759 5.335 -13.366 1.00 63.62 78 PHE A N 1
ATOM 652 C CA . PHE A 1 78 ? -3.397 4.253 -12.622 1.00 63.62 78 PHE A CA 1
ATOM 653 C C . PHE A 1 78 ? -2.863 4.254 -11.191 1.00 63.62 78 PHE A C 1
ATO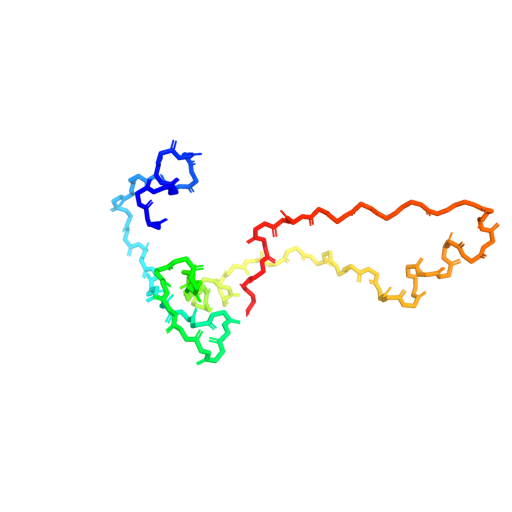M 655 O O . PHE A 1 78 ? -1.705 3.924 -10.948 1.00 63.62 78 PHE A O 1
ATOM 662 N N . GLN A 1 79 ? -3.708 4.626 -10.230 1.00 58.12 79 GLN A N 1
ATOM 663 C CA . GLN A 1 79 ? -3.404 4.410 -8.819 1.00 58.12 79 GLN A CA 1
ATOM 664 C C . GLN A 1 79 ? -3.697 2.949 -8.472 1.00 58.12 79 GLN A C 1
ATOM 666 O O . GLN A 1 79 ? -4.824 2.584 -8.148 1.00 58.12 79 GLN A O 1
ATOM 671 N N . THR A 1 80 ? -2.683 2.095 -8.556 1.00 47.31 80 THR A N 1
ATOM 672 C CA . THR A 1 80 ? -2.713 0.776 -7.921 1.00 47.31 80 THR A CA 1
ATOM 673 C C . THR A 1 80 ? -2.421 0.929 -6.428 1.00 47.31 80 THR A C 1
ATOM 675 O O . THR A 1 80 ? -1.528 1.670 -6.027 1.00 47.31 80 THR A O 1
A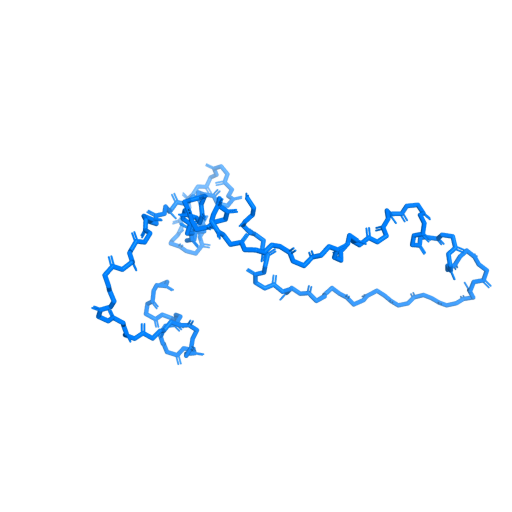TOM 678 N N . LEU A 1 81 ? -3.152 0.195 -5.584 1.00 45.53 81 LEU A N 1
ATOM 679 C CA . LEU A 1 81 ? -2.986 0.144 -4.119 1.00 45.53 81 LEU A CA 1
ATOM 680 C C . LEU A 1 81 ? -1.623 -0.426 -3.649 1.00 45.53 81 LEU A C 1
ATOM 682 O O . LEU A 1 81 ? -1.420 -0.635 -2.456 1.00 45.53 81 LEU A O 1
ATOM 686 N N . ASN A 1 82 ? -0.671 -0.648 -4.559 1.00 38.91 82 ASN A N 1
ATOM 687 C CA . ASN A 1 82 ? 0.607 -1.322 -4.320 1.00 38.91 82 ASN A CA 1
ATOM 688 C C . ASN A 1 82 ? 1.733 -0.336 -3.979 1.00 38.91 82 ASN A C 1
ATOM 690 O O . ASN A 1 82 ? 2.803 -0.360 -4.580 1.00 38.91 82 ASN A O 1
ATOM 694 N N . GLY A 1 83 ? 1.474 0.560 -3.031 1.00 36.72 83 GLY A N 1
ATOM 695 C CA . GLY A 1 83 ? 2.417 1.589 -2.596 1.00 36.72 83 GLY A CA 1
ATOM 696 C C . GLY A 1 83 ? 2.731 1.500 -1.111 1.00 36.72 83 GLY A C 1
ATOM 697 O O . GLY A 1 83 ? 2.548 2.488 -0.413 1.00 36.72 83 GLY A O 1
ATOM 698 N N . LEU A 1 84 ? 3.146 0.329 -0.623 1.00 34.69 84 LEU A N 1
ATOM 699 C CA . LEU A 1 84 ? 3.745 0.147 0.704 1.00 34.69 84 LEU A CA 1
ATOM 700 C C . LEU A 1 84 ? 4.845 -0.917 0.601 1.00 34.69 84 LEU A C 1
ATOM 702 O O . LEU A 1 84 ? 4.623 -2.092 0.901 1.00 34.69 84 LEU A O 1
ATOM 706 N N . TYR A 1 85 ? 6.007 -0.490 0.109 1.00 38.97 85 TYR A N 1
ATOM 707 C CA . TYR A 1 85 ? 7.268 -1.196 0.330 1.00 38.97 85 TYR A CA 1
ATOM 708 C C . TYR A 1 85 ? 7.885 -0.730 1.644 1.00 38.97 85 TYR A C 1
ATOM 710 O O . TYR A 1 85 ? 7.811 0.490 1.917 1.00 38.97 85 TYR A O 1
#

Secondary structure (DSSP, 8-state):
-HHHHHHTTSS-----S----EEEEESSSS--SGGGEEEEE--HHHHTTSPPP--PPPPHHHHHHTTTT-S---------S----

Mean predicted aligned error: 9.88 Å